Protein AF-A0A9W9W5H2-F1 (afdb_monomer_lite)

Secondary structure (DSSP, 8-state):
--PPPPPPPP---PPPPS--S-TTSTTTEES--SHHHHHHHHTT--SEEEEEEETTSSEEEEEETTEEEEEEEETTEEEEEEEEEHHHHHHHHHHHH-HHHHHHHHHHHGGG--

Structure (mmCIF, N/CA/C/O backbone):
data_AF-A0A9W9W5H2-F1
#
_entry.id   AF-A0A9W9W5H2-F1
#
loop_
_atom_site.group_PDB
_atom_site.id
_atom_site.type_symbol
_atom_site.label_atom_id
_atom_site.label_alt_id
_atom_site.label_comp_id
_atom_site.label_asym_id
_atom_site.label_entity_id
_atom_site.label_seq_id
_atom_site.pdbx_PDB_ins_code
_atom_site.Cartn_x
_atom_site.Cartn_y
_atom_site.Cartn_z
_atom_site.occupancy
_atom_site.B_iso_or_equiv
_atom_site.auth_seq_id
_atom_site.auth_comp_id
_atom_site.auth_asym_id
_atom_site.auth_atom_id
_atom_site.pdbx_PDB_model_num
ATOM 1 N N . MET A 1 1 ? 60.058 18.722 10.077 1.00 42.25 1 MET A N 1
ATOM 2 C CA . MET A 1 1 ? 58.844 18.073 10.612 1.00 42.25 1 MET A CA 1
ATOM 3 C C . MET A 1 1 ? 58.082 19.141 11.374 1.00 42.25 1 MET A C 1
ATOM 5 O O . MET A 1 1 ? 58.564 19.572 12.410 1.00 42.25 1 MET A O 1
ATOM 9 N N . SER A 1 2 ? 57.012 19.674 10.782 1.00 39.25 2 SER A N 1
ATOM 10 C CA . SER A 1 2 ? 56.217 20.772 11.345 1.00 39.25 2 SER A CA 1
ATOM 11 C C . SER A 1 2 ? 54.842 20.220 11.707 1.00 39.25 2 SER A C 1
ATOM 13 O O . SER A 1 2 ? 54.154 19.689 10.836 1.00 39.25 2 SER A O 1
ATOM 15 N N . SER A 1 3 ? 54.490 20.272 12.988 1.00 42.94 3 SER A N 1
ATOM 16 C CA . SER A 1 3 ? 53.238 19.747 13.536 1.00 42.94 3 SER A CA 1
ATOM 17 C C . SER A 1 3 ? 52.167 20.836 13.480 1.00 42.94 3 SER A C 1
ATOM 19 O O . SER A 1 3 ? 52.337 21.887 14.093 1.00 42.94 3 SER A O 1
ATOM 21 N N . SER A 1 4 ? 51.076 20.599 12.749 1.00 48.75 4 SER A N 1
ATOM 22 C CA . SER A 1 4 ? 49.892 21.473 12.775 1.00 48.75 4 SER A CA 1
ATOM 23 C C . SER A 1 4 ? 48.994 21.118 13.970 1.00 48.75 4 SER A C 1
ATOM 25 O O . SER A 1 4 ? 48.874 19.931 14.284 1.00 48.75 4 SER A O 1
ATOM 27 N N . PRO A 1 5 ? 48.368 22.096 14.649 1.00 41.78 5 PRO A N 1
ATOM 28 C CA . PRO A 1 5 ? 47.460 21.831 15.757 1.00 41.78 5 PRO A CA 1
ATOM 29 C C . PRO A 1 5 ? 46.070 21.432 15.242 1.00 41.78 5 PRO A C 1
ATOM 31 O O . PRO A 1 5 ? 45.560 22.012 14.288 1.00 41.78 5 PRO A O 1
ATOM 34 N N . ALA A 1 6 ? 45.471 20.430 15.886 1.00 42.16 6 ALA A N 1
ATOM 35 C CA . ALA A 1 6 ? 44.125 19.949 15.598 1.00 42.16 6 ALA A CA 1
ATOM 36 C C . ALA A 1 6 ? 43.069 21.003 15.979 1.00 42.16 6 ALA A C 1
ATOM 38 O O . ALA A 1 6 ? 42.976 21.405 17.141 1.00 42.16 6 ALA A O 1
ATOM 39 N N . GLU A 1 7 ? 42.261 21.431 15.007 1.00 39.25 7 GLU A N 1
ATOM 40 C CA . GLU A 1 7 ? 41.04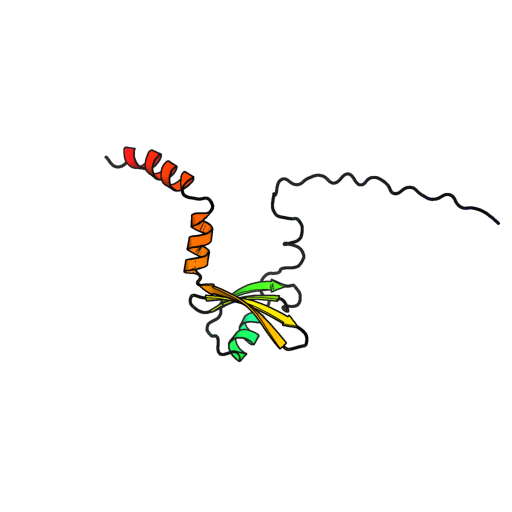7 22.210 15.248 1.00 39.25 7 GLU A CA 1
ATOM 41 C C . GLU A 1 7 ? 40.011 21.356 15.990 1.00 39.25 7 GLU A C 1
ATOM 43 O O . GLU A 1 7 ? 39.703 20.225 15.614 1.00 39.25 7 GLU A O 1
ATOM 48 N N . SER A 1 8 ? 39.475 21.912 17.076 1.00 38.12 8 SER A N 1
ATOM 49 C CA . SER A 1 8 ? 38.349 21.347 17.822 1.00 38.12 8 SER A CA 1
ATOM 50 C C . SER A 1 8 ? 37.043 21.574 17.051 1.00 38.12 8 SER A C 1
ATOM 52 O O . SER A 1 8 ? 36.823 22.698 16.598 1.00 38.12 8 SER A O 1
ATOM 54 N N . PRO A 1 9 ? 36.127 20.595 16.941 1.00 39.31 9 PRO A N 1
ATOM 55 C CA . PRO A 1 9 ? 34.839 20.851 16.317 1.00 39.31 9 PRO A CA 1
ATOM 56 C C . PRO A 1 9 ? 33.944 21.658 17.266 1.00 39.31 9 PRO A C 1
ATOM 58 O O . PRO A 1 9 ? 33.744 21.310 18.435 1.00 39.31 9 PRO A O 1
ATOM 61 N N . ALA A 1 10 ? 33.414 22.763 16.744 1.00 40.78 10 ALA A N 1
ATOM 62 C CA . ALA A 1 10 ? 32.464 23.631 17.420 1.00 40.78 10 ALA A CA 1
ATOM 63 C C . ALA A 1 10 ? 31.188 22.864 17.811 1.00 40.78 10 ALA A C 1
ATOM 65 O O . ALA A 1 10 ? 30.607 22.129 17.013 1.00 40.78 10 ALA A O 1
ATOM 66 N N . LYS A 1 11 ? 30.727 23.066 19.051 1.00 39.88 11 LYS A N 1
ATOM 67 C CA . LYS A 1 11 ? 29.437 22.564 19.539 1.00 39.88 11 LYS A CA 1
ATOM 68 C C . LYS A 1 11 ? 28.301 23.260 18.782 1.00 39.88 11 LYS A C 1
ATOM 70 O O . LYS A 1 11 ? 27.997 24.418 19.051 1.00 39.88 11 LYS A O 1
ATOM 75 N N . SER A 1 12 ? 27.671 22.542 17.858 1.00 42.69 12 SER A N 1
ATOM 76 C CA . SER A 1 12 ? 26.404 22.937 17.241 1.00 42.69 12 SER A CA 1
ATOM 77 C C . SER A 1 12 ? 25.269 22.738 18.251 1.00 42.69 12 SER A C 1
ATOM 79 O O . SER A 1 12 ? 24.883 21.611 18.562 1.00 42.69 12 SER A O 1
ATOM 81 N N . SER A 1 13 ? 24.756 23.842 18.791 1.00 40.94 13 SER A N 1
ATOM 82 C CA . SER A 1 13 ? 23.566 23.867 19.643 1.00 40.94 13 SER A CA 1
ATOM 83 C C . SER A 1 13 ? 22.317 23.590 18.804 1.00 40.94 13 SER A C 1
ATOM 85 O O . SER A 1 13 ? 21.783 24.489 18.156 1.00 40.94 13 SER A O 1
ATOM 87 N N . ILE A 1 14 ? 21.847 22.344 18.823 1.00 44.72 14 ILE A N 1
ATOM 88 C CA . ILE A 1 14 ? 20.582 21.942 18.200 1.00 44.72 14 ILE A CA 1
ATOM 89 C C . ILE A 1 14 ? 19.429 22.490 19.051 1.00 44.72 14 ILE A C 1
ATOM 91 O O . ILE A 1 14 ? 19.278 22.134 20.222 1.00 44.72 14 ILE A O 1
ATOM 95 N N . LYS A 1 15 ? 18.621 23.377 18.460 1.00 36.31 15 LYS A N 1
ATOM 96 C CA . LYS A 1 15 ? 17.321 23.780 19.007 1.00 36.31 15 LYS A CA 1
ATOM 97 C C . LYS A 1 15 ? 16.353 22.612 18.825 1.00 36.31 15 LYS A C 1
ATOM 99 O O . LYS A 1 15 ? 16.167 22.153 17.704 1.00 36.31 15 LYS A O 1
ATOM 104 N N . LYS A 1 16 ? 15.763 22.132 19.921 1.00 40.34 16 LYS A N 1
ATOM 105 C CA . LYS A 1 16 ? 14.695 21.127 19.891 1.00 40.34 16 LYS A CA 1
ATOM 106 C C . LYS A 1 16 ? 13.425 21.769 19.326 1.00 40.34 16 LYS A C 1
ATOM 108 O O . LYS A 1 16 ? 13.009 22.804 19.842 1.00 40.34 16 LYS A O 1
ATOM 113 N N . SER A 1 17 ? 12.861 21.192 18.269 1.00 45.81 17 SER A N 1
ATOM 114 C CA . SER A 1 17 ? 11.507 21.484 17.793 1.00 45.81 17 SER A CA 1
ATOM 115 C C . SER A 1 17 ? 10.518 20.555 18.498 1.00 45.81 17 SER A C 1
ATOM 117 O O . SER A 1 17 ? 10.768 19.357 18.602 1.00 45.81 17 SER A O 1
ATOM 119 N N . ASP A 1 18 ? 9.413 21.120 18.985 1.00 49.19 18 ASP A N 1
ATOM 120 C CA . ASP A 1 18 ? 8.361 20.464 19.783 1.00 49.19 18 ASP A CA 1
ATOM 121 C C . ASP A 1 18 ? 7.430 19.547 18.956 1.00 49.19 18 ASP A C 1
ATOM 123 O O . ASP A 1 18 ? 6.210 19.569 19.108 1.00 49.19 18 ASP A O 1
ATOM 127 N N . SER A 1 19 ? 7.982 18.733 18.058 1.00 48.16 19 SER A N 1
ATOM 128 C CA . SER A 1 19 ? 7.236 17.676 17.374 1.00 48.16 19 SER A CA 1
ATOM 129 C C . SER A 1 19 ? 7.872 16.340 17.722 1.00 48.16 19 SER A C 1
ATOM 131 O O . SER A 1 19 ? 8.923 15.997 17.184 1.00 48.16 19 SER A O 1
ATOM 133 N N . ASP A 1 20 ? 7.236 15.576 18.607 1.00 50.78 20 ASP A N 1
ATOM 134 C CA . ASP A 1 20 ? 7.626 14.202 18.952 1.00 50.78 20 ASP A CA 1
ATOM 135 C C . ASP A 1 20 ? 7.334 13.208 17.800 1.00 50.78 20 ASP A C 1
ATOM 137 O O . ASP A 1 20 ? 6.833 12.105 18.008 1.00 50.78 20 ASP A O 1
ATOM 141 N N . ILE A 1 21 ? 7.639 13.593 16.558 1.00 50.03 21 ILE A N 1
ATOM 142 C CA . ILE A 1 21 ? 7.751 12.685 15.417 1.00 50.03 21 ILE A CA 1
ATOM 143 C C . ILE A 1 21 ? 9.251 12.428 15.239 1.00 50.03 21 ILE A C 1
ATOM 145 O O . ILE A 1 21 ? 10.014 13.394 15.159 1.00 50.03 21 ILE A O 1
ATOM 149 N N . PRO A 1 22 ? 9.718 11.166 15.209 1.00 42.75 22 PRO A N 1
ATOM 150 C CA . PRO A 1 22 ? 11.128 10.869 14.997 1.00 42.75 22 PRO A CA 1
ATOM 151 C C . PRO A 1 22 ? 11.641 11.568 13.733 1.00 42.75 22 PRO A C 1
ATOM 153 O O . PRO A 1 22 ? 11.150 11.328 12.630 1.00 42.75 22 PRO A O 1
ATOM 156 N N . ILE A 1 23 ? 12.623 12.448 13.925 1.00 45.88 23 ILE A N 1
ATOM 157 C CA . ILE A 1 23 ? 13.330 13.183 12.876 1.00 45.88 23 ILE A CA 1
ATOM 158 C C . ILE A 1 23 ? 14.010 12.138 11.980 1.00 45.88 23 ILE A C 1
ATOM 160 O O . ILE A 1 23 ? 14.975 11.501 12.401 1.00 45.88 23 ILE A O 1
ATOM 164 N N . GLY A 1 24 ? 13.444 11.909 10.793 1.00 43.41 24 GLY A N 1
ATOM 165 C CA . GLY A 1 24 ? 13.894 10.898 9.828 1.00 43.41 24 GLY A CA 1
ATOM 166 C C . GLY A 1 24 ? 12.811 10.370 8.877 1.00 43.41 24 GLY A C 1
ATOM 167 O O . GLY A 1 24 ? 13.151 9.709 7.909 1.00 43.41 24 GLY A O 1
ATOM 168 N N . ILE A 1 25 ? 11.522 10.647 9.121 1.00 48.69 25 ILE A N 1
ATOM 169 C CA . ILE A 1 25 ? 10.429 10.187 8.237 1.00 48.69 25 ILE A CA 1
ATOM 170 C C . ILE A 1 25 ? 10.142 11.179 7.091 1.00 48.69 25 ILE A C 1
ATOM 172 O O . ILE A 1 25 ? 9.745 10.755 6.014 1.00 48.69 25 ILE A O 1
ATOM 176 N N . GLU A 1 26 ? 10.362 12.484 7.280 1.00 51.25 26 GLU A N 1
ATOM 177 C CA . GLU A 1 26 ? 9.999 13.499 6.270 1.00 51.25 26 GLU A CA 1
ATOM 178 C C . GLU A 1 26 ? 11.000 13.648 5.114 1.00 51.25 26 GLU A C 1
ATOM 180 O O . GLU A 1 26 ? 10.610 14.125 4.054 1.00 51.25 26 GLU A O 1
ATOM 185 N N . ASP A 1 27 ? 12.265 13.245 5.277 1.00 56.34 27 ASP A N 1
ATOM 186 C CA . ASP A 1 27 ? 13.276 13.480 4.234 1.00 56.34 27 ASP A CA 1
ATOM 187 C C . ASP A 1 27 ? 13.291 12.409 3.134 1.00 56.34 27 ASP A C 1
ATOM 189 O O . ASP A 1 27 ? 13.794 12.700 2.054 1.00 56.34 27 ASP A O 1
ATOM 193 N N . ASP A 1 28 ? 12.745 11.210 3.348 1.00 61.75 28 ASP A N 1
ATOM 194 C CA . ASP A 1 28 ? 12.876 10.092 2.391 1.00 61.75 28 ASP A CA 1
ATOM 195 C C . ASP A 1 28 ? 11.555 9.663 1.736 1.00 61.75 28 ASP A C 1
ATOM 197 O O . ASP A 1 28 ? 11.573 8.939 0.740 1.00 61.75 28 ASP A O 1
ATOM 201 N N . TRP A 1 29 ? 10.422 10.142 2.252 1.00 74.06 29 TRP A N 1
ATOM 202 C CA . TRP A 1 29 ? 9.087 9.797 1.773 1.00 74.06 29 TRP A CA 1
ATOM 203 C C . TRP A 1 29 ? 8.415 10.993 1.110 1.00 74.06 29 TRP A C 1
ATOM 205 O O . TRP A 1 29 ? 8.325 12.073 1.693 1.00 74.06 29 TRP A O 1
ATOM 215 N N . GLU A 1 30 ? 7.901 10.794 -0.098 1.00 70.88 30 GLU A N 1
ATOM 216 C CA . GLU A 1 30 ? 7.258 11.838 -0.885 1.00 70.88 30 GLU A CA 1
ATOM 217 C C . GLU A 1 30 ? 5.794 11.493 -1.187 1.00 70.88 30 GLU A C 1
ATOM 219 O O . GLU A 1 30 ? 5.301 10.383 -0.954 1.00 70.88 30 GLU A O 1
ATOM 224 N N . SER A 1 31 ? 5.065 12.496 -1.686 1.00 70.31 31 SER A N 1
ATOM 225 C CA . SER A 1 31 ? 3.765 12.227 -2.301 1.00 70.31 31 SER A CA 1
ATOM 226 C C . SER A 1 31 ? 3.961 11.252 -3.467 1.00 70.31 31 SER A C 1
ATOM 228 O O . SER A 1 31 ? 4.974 11.360 -4.157 1.00 70.31 31 SER A O 1
ATOM 230 N N . PRO A 1 32 ? 3.024 10.321 -3.705 1.00 72.38 32 PRO A N 1
ATOM 231 C CA . PRO A 1 32 ? 3.232 9.281 -4.702 1.00 72.38 32 PRO A CA 1
ATOM 232 C C . PRO A 1 32 ? 3.500 9.837 -6.101 1.00 72.38 32 PRO A C 1
ATOM 234 O O . PRO A 1 32 ? 2.811 10.759 -6.540 1.00 72.38 32 PRO A O 1
ATOM 237 N N . ASN A 1 33 ? 4.437 9.213 -6.812 1.00 72.44 33 ASN A N 1
ATOM 238 C CA . ASN A 1 33 ? 4.776 9.511 -8.204 1.00 72.44 33 ASN A CA 1
ATOM 239 C C . ASN A 1 33 ? 4.139 8.495 -9.177 1.00 72.44 33 ASN A C 1
ATOM 241 O O . ASN A 1 33 ? 4.610 8.322 -10.300 1.00 72.44 33 ASN A O 1
ATOM 245 N N . ASP A 1 34 ? 3.063 7.828 -8.744 1.00 75.00 34 ASP A N 1
ATOM 246 C CA . ASP A 1 34 ? 2.281 6.826 -9.483 1.00 75.00 34 ASP A CA 1
ATOM 247 C C . ASP A 1 34 ? 3.055 5.556 -9.908 1.00 75.00 34 ASP A C 1
ATOM 249 O O . ASP A 1 34 ? 2.537 4.750 -10.691 1.00 75.00 34 ASP A O 1
ATOM 253 N N . ILE A 1 35 ? 4.243 5.300 -9.347 1.00 83.19 35 ILE A N 1
ATOM 254 C CA . ILE A 1 35 ? 5.009 4.070 -9.618 1.00 83.19 35 ILE A CA 1
ATOM 255 C C . ILE A 1 35 ? 4.286 2.856 -9.026 1.00 83.19 35 ILE A C 1
ATOM 257 O O . ILE A 1 35 ? 4.087 1.849 -9.713 1.00 83.19 35 ILE A O 1
ATOM 261 N N . GLY A 1 36 ? 3.815 2.957 -7.783 1.00 83.56 36 GLY A N 1
ATOM 262 C CA . GLY A 1 36 ? 3.151 1.852 -7.105 1.00 83.56 36 GLY A CA 1
ATOM 263 C C . GLY A 1 36 ? 1.874 1.364 -7.784 1.00 83.56 36 GLY A C 1
ATOM 264 O O . GLY A 1 36 ? 1.708 0.155 -7.931 1.00 83.56 36 GLY A O 1
ATOM 265 N N . PRO A 1 37 ? 0.988 2.239 -8.291 1.00 88.44 37 PRO A N 1
ATOM 266 C CA . PRO A 1 37 ? -0.141 1.833 -9.122 1.00 88.44 37 PRO A CA 1
ATOM 267 C C . PRO A 1 37 ? 0.253 1.044 -10.380 1.00 88.44 37 PRO A C 1
ATOM 269 O O . PRO A 1 37 ? -0.431 0.074 -10.717 1.00 88.44 37 PRO A O 1
ATOM 272 N N . VAL A 1 38 ? 1.345 1.416 -11.064 1.00 89.12 38 VAL A N 1
ATOM 273 C CA . VAL A 1 38 ? 1.835 0.697 -12.257 1.00 89.12 38 VAL A CA 1
ATOM 274 C C . VAL A 1 38 ? 2.291 -0.711 -11.886 1.00 89.12 38 VAL A C 1
ATOM 276 O O . VAL A 1 38 ? 1.873 -1.681 -12.524 1.00 89.12 38 VAL A O 1
ATOM 279 N N . VAL A 1 39 ? 3.102 -0.828 -10.832 1.00 88.12 39 VAL A N 1
ATOM 280 C CA . VAL A 1 39 ? 3.568 -2.120 -10.317 1.00 88.12 39 VAL A CA 1
ATOM 281 C C . VAL A 1 39 ? 2.375 -2.965 -9.877 1.00 88.12 39 VAL A C 1
ATOM 283 O O . VAL A 1 39 ? 2.201 -4.084 -10.350 1.00 88.12 39 VAL A O 1
ATOM 286 N N . ALA A 1 40 ? 1.482 -2.419 -9.057 1.00 90.06 40 ALA A N 1
ATOM 287 C CA . ALA A 1 40 ? 0.333 -3.139 -8.522 1.00 90.06 40 ALA A CA 1
ATOM 288 C C . ALA A 1 40 ? -0.598 -3.682 -9.612 1.00 90.06 40 ALA A C 1
ATOM 290 O O . ALA A 1 40 ? -1.068 -4.819 -9.515 1.00 90.06 40 ALA A O 1
ATOM 291 N N . HIS A 1 41 ? -0.792 -2.923 -10.692 1.00 90.56 41 HIS A N 1
ATOM 292 C CA . HIS A 1 41 ? -1.543 -3.390 -11.851 1.00 90.56 41 HIS A CA 1
ATOM 293 C C . HIS A 1 41 ? -0.886 -4.605 -12.527 1.00 90.56 41 HIS A C 1
ATOM 295 O O . HIS A 1 41 ? -1.589 -5.528 -12.942 1.00 90.56 41 HIS A O 1
ATOM 301 N N . ALA A 1 42 ? 0.449 -4.662 -12.605 1.00 89.50 42 ALA A N 1
ATOM 302 C CA . ALA A 1 42 ? 1.164 -5.830 -13.129 1.00 89.50 42 ALA A CA 1
ATOM 303 C C . ALA A 1 42 ? 0.962 -7.090 -12.263 1.00 89.50 42 ALA A C 1
ATOM 305 O O . ALA A 1 42 ? 0.962 -8.201 -12.790 1.00 89.50 42 ALA A O 1
ATOM 306 N N . PHE A 1 43 ? 0.699 -6.917 -10.963 1.00 88.25 43 PHE A N 1
ATOM 307 C CA . PHE A 1 43 ? 0.312 -7.988 -10.035 1.00 88.25 43 PHE A CA 1
ATOM 308 C C . PHE A 1 43 ? -1.201 -8.279 -10.021 1.00 88.25 43 PHE A C 1
ATOM 310 O O . PHE A 1 43 ? -1.678 -9.069 -9.206 1.00 88.25 43 PHE A O 1
ATOM 317 N N . GLY A 1 44 ? -1.977 -7.672 -10.924 1.00 91.44 44 GLY A N 1
ATOM 318 C CA . GLY A 1 44 ? -3.424 -7.874 -11.018 1.00 91.44 44 GLY A CA 1
ATOM 319 C C . GLY A 1 44 ? -4.229 -7.160 -9.929 1.00 91.44 44 GLY A C 1
ATOM 320 O O . GLY A 1 44 ? -5.416 -7.447 -9.764 1.00 91.44 44 GLY A O 1
ATOM 321 N N . LEU A 1 45 ? -3.616 -6.231 -9.192 1.00 89.06 45 LEU A N 1
ATOM 322 C CA . LEU A 1 45 ? -4.319 -5.369 -8.250 1.00 89.06 45 LEU A CA 1
ATOM 323 C C . LEU A 1 45 ? -4.864 -4.144 -8.996 1.00 89.06 45 LEU A C 1
ATOM 325 O O . LEU A 1 45 ? -4.132 -3.428 -9.672 1.00 89.06 45 LEU A O 1
ATOM 329 N N . GLY A 1 46 ? -6.164 -3.885 -8.871 1.00 83.00 46 GLY A N 1
ATOM 330 C CA . GLY A 1 46 ? -6.799 -2.733 -9.506 1.00 83.00 46 GLY A CA 1
ATOM 331 C C . GLY A 1 46 ? -8.294 -2.652 -9.197 1.00 83.00 46 GLY A C 1
ATOM 332 O O . GLY A 1 46 ? -8.968 -3.682 -9.259 1.00 83.00 46 GLY A O 1
ATOM 333 N N . PRO A 1 47 ? -8.845 -1.459 -8.893 1.00 86.88 47 PRO A N 1
ATOM 334 C CA . PRO A 1 47 ? -8.187 -0.146 -8.814 1.00 86.88 47 PRO A CA 1
ATOM 335 C C . PRO A 1 47 ? -7.321 0.032 -7.552 1.00 86.88 47 PRO A C 1
ATOM 337 O O . PRO A 1 47 ? -7.663 -0.470 -6.483 1.00 86.88 47 PRO A O 1
ATOM 340 N N . VAL A 1 48 ? -6.225 0.786 -7.679 1.00 91.75 48 VAL A N 1
ATOM 341 C CA . VAL A 1 48 ? -5.250 1.032 -6.603 1.00 91.75 48 VAL A CA 1
ATOM 342 C C . VAL A 1 48 ? -5.175 2.522 -6.291 1.00 91.75 48 VAL A C 1
ATOM 344 O O . VAL A 1 48 ? -5.179 3.356 -7.195 1.00 91.75 48 VAL A O 1
ATOM 347 N N . ARG A 1 49 ? -5.101 2.853 -5.002 1.00 90.31 49 ARG A N 1
ATOM 348 C CA . ARG A 1 49 ? -4.825 4.197 -4.499 1.00 90.31 49 ARG A CA 1
ATOM 349 C C . ARG A 1 49 ? -3.414 4.217 -3.906 1.00 90.31 49 ARG A C 1
ATOM 351 O O . ARG A 1 49 ? -3.188 3.514 -2.919 1.00 90.31 49 ARG A O 1
ATOM 358 N N . PRO A 1 50 ? -2.487 5.021 -4.440 1.00 89.62 50 PRO A N 1
ATOM 359 C CA . PRO A 1 50 ? -1.198 5.193 -3.799 1.00 89.62 50 PRO A CA 1
ATOM 360 C C . PRO A 1 50 ? -1.334 6.075 -2.551 1.00 89.62 50 PRO A C 1
ATOM 362 O O . PRO A 1 50 ? -2.190 6.965 -2.495 1.00 89.62 50 PRO A O 1
ATOM 365 N N . ILE A 1 51 ? -0.523 5.803 -1.530 1.00 88.25 51 ILE A N 1
ATOM 366 C CA . ILE A 1 51 ? -0.557 6.531 -0.252 1.00 88.25 51 ILE A CA 1
ATOM 367 C C . ILE A 1 51 ? 0.766 7.233 -0.012 1.00 88.25 51 ILE A C 1
ATOM 369 O O . ILE A 1 51 ? 0.764 8.426 0.279 1.00 88.25 51 ILE A O 1
ATOM 373 N N . LEU A 1 52 ? 1.869 6.495 -0.129 1.00 88.62 52 LEU A N 1
ATOM 374 C CA . LEU A 1 52 ? 3.211 7.003 0.112 1.00 88.62 52 LEU A CA 1
ATOM 375 C C . LEU A 1 52 ? 4.213 6.210 -0.724 1.00 88.62 52 LEU A C 1
ATOM 377 O O . LEU A 1 52 ? 4.061 4.999 -0.876 1.00 88.62 52 LEU A O 1
ATOM 381 N N . GLU A 1 53 ? 5.231 6.883 -1.232 1.00 87.38 53 GLU A N 1
ATOM 382 C CA . GLU A 1 53 ? 6.351 6.262 -1.935 1.00 87.38 53 GLU A CA 1
ATOM 383 C C . GLU A 1 53 ? 7.636 6.920 -1.435 1.00 87.38 53 GLU A C 1
ATOM 385 O O . GLU A 1 53 ? 7.629 8.097 -1.060 1.00 87.38 53 GLU A O 1
ATOM 390 N N . ASP A 1 54 ? 8.731 6.167 -1.374 1.00 86.31 54 ASP A N 1
ATOM 391 C CA . ASP A 1 54 ? 10.030 6.802 -1.190 1.00 86.31 54 ASP A CA 1
ATOM 392 C C . ASP A 1 54 ? 10.415 7.608 -2.443 1.00 86.31 54 ASP A C 1
ATOM 394 O O . ASP A 1 54 ? 9.806 7.487 -3.510 1.00 86.31 54 ASP A O 1
ATOM 398 N N . LYS A 1 55 ? 11.451 8.440 -2.328 1.00 82.56 55 LYS A N 1
ATOM 399 C CA . LYS A 1 55 ? 11.943 9.292 -3.429 1.00 82.56 55 LYS A CA 1
ATOM 400 C C . LYS A 1 55 ? 12.245 8.559 -4.735 1.00 82.56 55 LYS A C 1
ATOM 402 O O . LYS A 1 55 ? 12.263 9.176 -5.799 1.00 82.56 55 LYS A O 1
ATOM 407 N N . LEU A 1 56 ? 12.569 7.273 -4.652 1.00 83.50 56 LEU A N 1
ATOM 408 C CA . LEU A 1 56 ? 12.943 6.445 -5.792 1.00 83.50 56 LEU A CA 1
ATOM 409 C C . LEU A 1 56 ? 11.784 5.554 -6.255 1.00 83.50 56 LEU A C 1
ATOM 411 O O . LEU A 1 56 ? 11.921 4.871 -7.267 1.00 83.50 56 LEU A O 1
ATOM 415 N N . GLY A 1 57 ? 10.655 5.574 -5.543 1.00 83.69 57 GLY A N 1
ATOM 416 C CA . GLY A 1 57 ? 9.536 4.667 -5.736 1.00 83.69 57 GLY A CA 1
ATOM 417 C C . GLY A 1 57 ? 9.878 3.207 -5.448 1.00 83.69 57 GLY A C 1
ATOM 418 O O . GLY A 1 57 ? 9.146 2.342 -5.915 1.00 83.69 57 GLY A O 1
ATOM 419 N N . MET A 1 58 ? 10.968 2.909 -4.730 1.00 88.06 58 MET A N 1
ATOM 420 C CA . MET A 1 58 ? 11.354 1.524 -4.428 1.00 88.06 58 MET A CA 1
ATOM 421 C C . MET A 1 58 ? 10.488 0.980 -3.299 1.00 88.06 58 MET A C 1
ATOM 423 O O . MET A 1 58 ? 9.838 -0.049 -3.461 1.00 88.06 58 MET A O 1
ATOM 427 N N . THR A 1 59 ? 10.379 1.732 -2.205 1.00 90.19 59 THR A N 1
ATOM 428 C CA . THR A 1 59 ? 9.456 1.427 -1.113 1.00 90.19 59 THR A CA 1
ATOM 429 C C . THR A 1 59 ? 8.123 2.127 -1.339 1.00 90.19 59 THR A C 1
ATOM 431 O O . THR A 1 59 ? 8.063 3.342 -1.539 1.00 90.19 59 THR A O 1
ATOM 434 N N . GLN A 1 60 ? 7.031 1.370 -1.288 1.00 90.88 60 GLN A N 1
ATOM 435 C CA . GLN A 1 60 ? 5.702 1.849 -1.654 1.00 90.88 60 GLN A CA 1
ATOM 436 C C . GLN A 1 60 ? 4.664 1.400 -0.629 1.00 90.88 60 GLN A C 1
ATOM 438 O O . GLN A 1 60 ? 4.647 0.249 -0.188 1.00 90.88 60 GLN A O 1
ATOM 443 N N . ILE A 1 61 ? 3.745 2.300 -0.296 1.00 90.94 61 ILE A N 1
ATOM 444 C CA . ILE A 1 61 ? 2.536 2.009 0.466 1.00 90.94 61 ILE A CA 1
ATOM 445 C C . ILE A 1 61 ? 1.340 2.317 -0.427 1.00 90.94 61 ILE A C 1
ATOM 447 O O . ILE A 1 61 ? 1.109 3.462 -0.830 1.00 90.94 61 ILE A O 1
ATOM 451 N N . ILE A 1 62 ? 0.552 1.288 -0.714 1.00 92.31 62 ILE A N 1
ATOM 452 C CA . ILE A 1 62 ? -0.609 1.369 -1.600 1.00 92.31 62 ILE A CA 1
ATOM 453 C C . ILE A 1 62 ? -1.833 0.724 -0.948 1.00 92.31 62 ILE A C 1
ATOM 455 O O . ILE A 1 62 ? -1.725 -0.154 -0.091 1.00 92.31 62 ILE A O 1
ATOM 459 N N . GLN A 1 63 ? -3.020 1.144 -1.37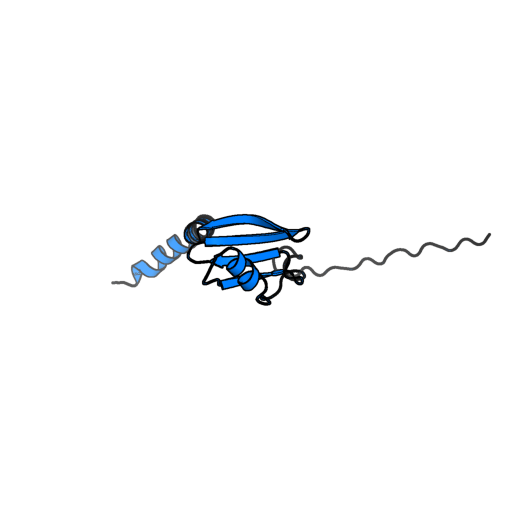1 1.00 92.38 63 GLN A N 1
ATOM 460 C CA . GLN A 1 63 ? -4.284 0.516 -1.008 1.00 92.38 63 GLN A CA 1
ATOM 461 C C . GLN A 1 63 ? -4.952 -0.057 -2.255 1.00 92.38 63 GLN A C 1
ATOM 463 O O . GLN A 1 63 ? -5.141 0.649 -3.245 1.00 92.38 63 GLN A O 1
ATOM 468 N N . SER A 1 64 ? -5.388 -1.311 -2.173 1.00 93.19 64 SER A N 1
ATOM 469 C CA . SER A 1 64 ? -6.258 -1.937 -3.168 1.00 93.19 64 SER A CA 1
ATOM 470 C C . SER A 1 64 ? -7.455 -2.544 -2.447 1.00 93.19 64 SER A C 1
ATOM 472 O O . SER A 1 64 ? -7.299 -3.406 -1.581 1.00 93.19 64 SER A O 1
ATOM 474 N N . GLY A 1 65 ? -8.655 -2.049 -2.757 1.00 92.38 65 GLY A N 1
ATOM 475 C CA . GLY A 1 65 ? -9.871 -2.423 -2.036 1.00 92.38 65 GLY A CA 1
ATOM 476 C C . GLY A 1 65 ? -9.788 -2.118 -0.534 1.00 92.38 65 GLY A C 1
ATOM 477 O O . GLY A 1 65 ? -9.565 -0.975 -0.124 1.00 92.38 65 GLY A O 1
ATOM 478 N N . ASP A 1 66 ? -9.990 -3.149 0.282 1.00 93.12 66 ASP A N 1
ATOM 479 C CA . ASP A 1 66 ? -9.961 -3.120 1.747 1.00 93.12 66 ASP A CA 1
ATOM 480 C C . ASP A 1 66 ? -8.589 -3.469 2.341 1.00 93.12 66 ASP A C 1
ATOM 482 O O . ASP A 1 66 ? -8.460 -3.572 3.559 1.00 93.12 66 ASP A O 1
ATOM 486 N N . LYS A 1 67 ? -7.550 -3.606 1.512 1.00 93.50 67 LYS A N 1
ATOM 487 C CA . LYS A 1 67 ? -6.202 -3.968 1.952 1.00 93.50 67 LYS A CA 1
ATOM 488 C C . LYS A 1 67 ? -5.198 -2.852 1.709 1.00 93.50 67 LYS A C 1
ATOM 490 O O . LYS A 1 67 ? -5.187 -2.219 0.652 1.00 93.50 67 LYS A O 1
ATOM 495 N N . PHE A 1 68 ? -4.318 -2.670 2.685 1.00 92.69 68 PHE A N 1
ATOM 496 C CA . PHE A 1 68 ? -3.058 -1.957 2.541 1.00 92.69 68 PHE A CA 1
ATOM 497 C C . PHE A 1 68 ? -1.938 -2.937 2.225 1.00 92.69 68 PHE A C 1
ATOM 499 O O . PHE A 1 68 ? -1.865 -4.015 2.818 1.00 92.69 68 PHE A O 1
ATOM 506 N N . PHE A 1 69 ? -1.046 -2.514 1.341 1.00 92.81 69 PHE A N 1
ATOM 507 C CA . PHE A 1 69 ? 0.172 -3.216 0.976 1.00 92.81 69 PHE A CA 1
ATOM 508 C C . PHE A 1 69 ? 1.360 -2.294 1.226 1.00 92.81 69 PHE A C 1
ATOM 510 O O . PHE A 1 69 ? 1.304 -1.107 0.898 1.00 92.81 69 PHE A O 1
ATOM 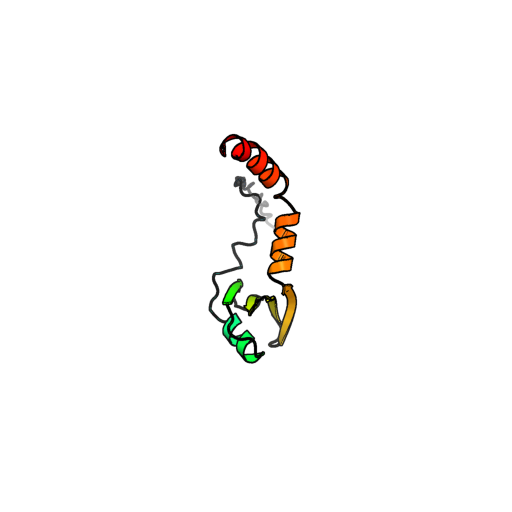517 N N . MET A 1 70 ? 2.418 -2.847 1.809 1.00 93.19 70 MET A N 1
ATOM 518 C CA . MET A 1 70 ? 3.725 -2.211 1.906 1.00 93.19 70 MET A CA 1
ATOM 519 C C . MET A 1 70 ? 4.730 -3.093 1.183 1.00 93.19 70 MET A C 1
ATOM 521 O O . MET A 1 70 ? 4.956 -4.242 1.581 1.00 93.19 70 MET A O 1
ATOM 525 N N . TRP A 1 71 ? 5.293 -2.547 0.118 1.00 93.88 71 TRP A N 1
ATOM 526 C CA . TRP A 1 71 ? 6.185 -3.235 -0.798 1.00 93.88 71 TRP A CA 1
ATOM 527 C C . TRP A 1 71 ? 7.530 -2.532 -0.870 1.00 93.88 71 TRP A C 1
ATOM 529 O O . TRP A 1 71 ? 7.627 -1.341 -0.575 1.00 93.88 71 TRP A O 1
ATOM 539 N N . ASP A 1 72 ? 8.538 -3.283 -1.282 1.00 92.12 72 ASP A N 1
ATOM 540 C CA . ASP A 1 72 ? 9.863 -2.769 -1.596 1.00 92.12 72 ASP A CA 1
ATOM 541 C C . ASP A 1 72 ? 10.420 -3.479 -2.819 1.00 92.12 72 ASP A C 1
ATOM 543 O O . ASP A 1 72 ? 10.304 -4.701 -2.963 1.00 92.12 72 ASP A O 1
ATOM 547 N N . GLU A 1 73 ? 10.983 -2.693 -3.720 1.00 88.81 73 GLU A N 1
ATOM 548 C CA . GLU A 1 73 ? 11.658 -3.177 -4.905 1.00 88.81 73 GLU A CA 1
ATOM 549 C C . GLU A 1 73 ? 13.141 -3.380 -4.598 1.00 88.81 73 GLU A C 1
ATOM 551 O O . GLU A 1 73 ? 13.910 -2.433 -4.437 1.00 88.81 73 GLU A O 1
ATOM 556 N N . MET A 1 74 ? 13.572 -4.640 -4.578 1.00 87.62 74 MET A N 1
ATOM 557 C CA . MET A 1 74 ? 14.972 -4.993 -4.380 1.00 87.62 74 MET A CA 1
ATOM 558 C C . MET A 1 74 ? 15.438 -5.900 -5.515 1.00 87.62 74 MET A C 1
ATOM 560 O O . MET A 1 74 ? 14.850 -6.941 -5.779 1.00 87.62 74 MET A O 1
ATOM 564 N N . ASN A 1 75 ? 16.537 -5.535 -6.179 1.00 87.19 75 ASN A N 1
ATOM 565 C CA . ASN A 1 75 ? 17.114 -6.317 -7.283 1.00 87.19 75 ASN A CA 1
ATOM 566 C C . ASN A 1 75 ? 16.123 -6.625 -8.430 1.00 87.19 75 ASN A C 1
ATOM 568 O O . ASN A 1 75 ? 16.213 -7.691 -9.036 1.00 87.19 75 ASN A O 1
ATOM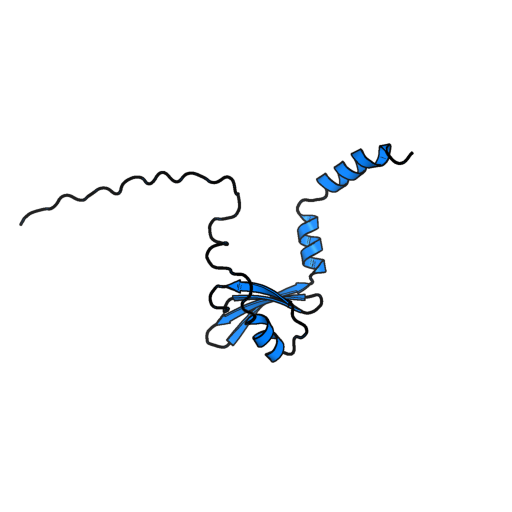 572 N N . ASN A 1 76 ? 15.226 -5.686 -8.750 1.00 84.12 76 ASN A N 1
ATOM 573 C CA . ASN A 1 76 ? 14.150 -5.813 -9.747 1.00 84.12 76 ASN A CA 1
ATOM 574 C C . ASN A 1 76 ? 13.025 -6.799 -9.373 1.00 84.12 76 ASN A C 1
ATOM 576 O O . ASN A 1 76 ? 12.206 -7.131 -10.231 1.00 84.12 76 ASN A O 1
ATOM 580 N N . ASP A 1 77 ? 12.980 -7.264 -8.125 1.00 88.12 77 ASP A N 1
ATOM 581 C CA . ASP A 1 77 ? 11.885 -8.065 -7.588 1.00 88.12 77 ASP A CA 1
ATOM 582 C C . ASP A 1 77 ? 11.09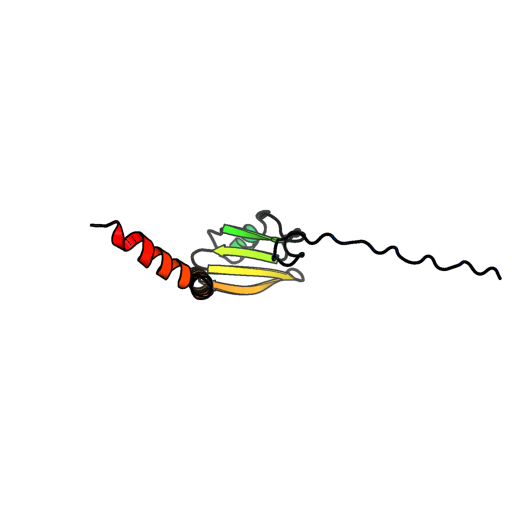1 -7.247 -6.563 1.00 88.12 77 ASP A C 1
ATOM 584 O O . ASP A 1 77 ? 11.654 -6.451 -5.808 1.00 88.12 77 ASP A O 1
ATOM 588 N N . ILE A 1 78 ? 9.775 -7.468 -6.519 1.00 90.81 78 ILE A N 1
ATOM 589 C CA . ILE A 1 78 ? 8.886 -6.846 -5.533 1.00 90.81 78 ILE A CA 1
ATOM 590 C C . ILE A 1 78 ? 8.744 -7.768 -4.330 1.00 90.81 78 ILE A C 1
ATOM 592 O O . ILE A 1 78 ? 8.283 -8.908 -4.447 1.00 90.81 78 ILE A O 1
ATOM 596 N N . TYR A 1 79 ? 9.096 -7.247 -3.161 1.00 90.94 79 TYR A N 1
ATOM 597 C CA . TYR A 1 79 ? 8.953 -7.925 -1.885 1.00 90.94 79 TYR A CA 1
ATOM 598 C C . TYR A 1 79 ? 7.800 -7.320 -1.097 1.00 90.94 79 TYR A C 1
ATOM 600 O O . TYR A 1 79 ? 7.781 -6.128 -0.801 1.00 90.94 79 TYR A O 1
ATOM 608 N N . GLU A 1 80 ? 6.840 -8.161 -0.716 1.00 91.81 80 GLU A N 1
ATOM 609 C CA . GLU A 1 80 ? 5.774 -7.754 0.191 1.00 91.81 80 GLU A CA 1
ATOM 610 C C . GLU A 1 80 ? 6.235 -7.867 1.643 1.00 91.81 80 GLU A C 1
ATOM 612 O O . GLU A 1 80 ? 6.466 -8.962 2.158 1.00 91.81 80 GLU A O 1
ATOM 617 N N . PHE A 1 81 ? 6.333 -6.724 2.318 1.00 86.69 81 PHE A N 1
ATOM 618 C CA . PHE A 1 81 ? 6.645 -6.672 3.743 1.00 86.69 81 PHE A CA 1
ATOM 619 C C . PHE A 1 81 ? 5.402 -6.753 4.618 1.00 86.69 81 PHE A C 1
ATOM 621 O O . PHE A 1 81 ? 5.452 -7.306 5.718 1.00 86.69 81 PHE A O 1
ATOM 628 N N . ALA A 1 82 ? 4.289 -6.186 4.153 1.00 87.62 82 ALA A N 1
ATOM 629 C CA . ALA A 1 82 ? 3.028 -6.241 4.870 1.00 87.62 82 ALA A CA 1
ATOM 630 C C . ALA A 1 82 ? 1.831 -6.201 3.918 1.00 87.62 82 ALA A C 1
ATOM 632 O O . ALA A 1 82 ? 1.777 -5.375 3.010 1.00 87.62 82 ALA A O 1
ATOM 633 N N . CYS A 1 83 ? 0.832 -7.029 4.215 1.00 92.75 83 CYS A N 1
ATOM 634 C CA . CYS A 1 83 ? -0.525 -6.923 3.694 1.00 92.75 83 CYS A CA 1
ATOM 635 C C . CYS A 1 83 ? -1.488 -6.947 4.881 1.00 92.75 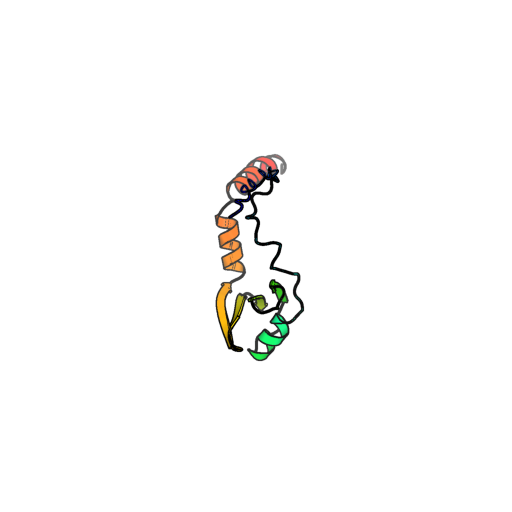83 CYS A C 1
ATOM 637 O O . CYS A 1 83 ? -1.471 -7.899 5.664 1.00 92.75 83 CYS A O 1
ATOM 639 N N . GLN A 1 84 ? -2.293 -5.900 5.049 1.00 93.19 84 GLN A N 1
ATOM 640 C CA . GLN A 1 84 ? -3.198 -5.769 6.195 1.00 93.19 84 GLN A CA 1
ATOM 641 C C . GLN A 1 84 ? -4.550 -5.193 5.795 1.00 93.19 84 GLN A C 1
ATOM 643 O O . GLN A 1 84 ? -4.646 -4.373 4.885 1.00 93.19 84 GLN A O 1
ATOM 648 N N . ASP A 1 85 ? -5.599 -5.613 6.497 1.00 92.94 85 ASP A N 1
ATOM 649 C CA . ASP A 1 85 ? -6.945 -5.077 6.314 1.00 92.94 85 ASP A CA 1
ATOM 650 C C . ASP A 1 85 ? -7.050 -3.646 6.874 1.00 92.94 85 ASP A C 1
ATOM 652 O O . ASP A 1 85 ? -6.598 -3.344 7.983 1.00 92.94 85 ASP A O 1
ATOM 656 N N . VAL A 1 86 ? -7.665 -2.746 6.106 1.00 87.31 86 VAL A N 1
ATOM 657 C CA . VAL A 1 86 ? -7.864 -1.332 6.462 1.00 87.31 86 VAL A CA 1
ATOM 658 C C . VAL A 1 86 ? -8.659 -1.204 7.763 1.00 87.31 86 VAL A C 1
ATOM 660 O O . VAL A 1 86 ? -8.356 -0.355 8.604 1.00 87.31 86 VAL A O 1
ATOM 663 N N . GLY A 1 87 ? -9.674 -2.047 7.947 1.00 86.88 87 GLY A N 1
ATOM 664 C CA . GLY A 1 87 ? -10.496 -2.095 9.148 1.00 86.88 87 GLY A CA 1
ATOM 665 C C . GLY A 1 87 ? -9.723 -2.594 10.365 1.00 86.88 87 GLY A C 1
ATOM 666 O O . GLY A 1 87 ? -9.924 -2.071 11.463 1.00 86.88 87 GLY A O 1
ATOM 667 N N . GLU A 1 88 ? -8.816 -3.555 10.199 1.00 87.25 88 GLU A N 1
ATOM 668 C CA . GLU A 1 88 ? -7.920 -4.006 11.270 1.00 87.25 88 GLU A CA 1
ATOM 669 C C . GLU A 1 88 ? -6.928 -2.919 11.684 1.00 87.25 88 GLU A C 1
ATOM 671 O O . GLU A 1 88 ? -6.786 -2.658 12.883 1.00 87.25 88 GLU A O 1
ATOM 676 N N . ILE A 1 89 ? -6.323 -2.215 10.722 1.00 84.00 89 ILE A N 1
ATOM 677 C CA . ILE A 1 89 ? -5.467 -1.056 11.010 1.00 84.00 89 ILE A CA 1
ATOM 678 C C . ILE A 1 89 ? -6.270 0.017 11.747 1.00 84.00 89 ILE A C 1
ATOM 680 O O . ILE A 1 89 ? -5.837 0.506 12.791 1.00 84.00 89 ILE A O 1
ATOM 684 N N . TYR A 1 90 ? -7.473 0.343 11.266 1.00 82.44 90 TYR A N 1
ATOM 685 C CA . TYR A 1 90 ? -8.350 1.308 11.922 1.00 82.44 90 TYR A CA 1
ATOM 686 C C . TYR A 1 90 ? -8.656 0.890 13.364 1.00 82.44 90 TYR A C 1
ATOM 688 O O . TYR A 1 90 ? -8.472 1.685 14.285 1.00 82.44 90 TYR A O 1
ATOM 696 N N . ARG A 1 91 ? -9.050 -0.367 13.597 1.00 83.81 91 ARG A N 1
ATOM 697 C CA . ARG A 1 91 ? -9.295 -0.894 14.948 1.00 83.81 91 ARG A CA 1
ATOM 698 C C . ARG A 1 91 ? -8.052 -0.807 15.824 1.00 83.81 91 ARG A C 1
ATOM 700 O O . ARG A 1 91 ? -8.173 -0.397 16.973 1.00 83.81 91 ARG A O 1
ATOM 707 N N . ALA A 1 92 ? -6.875 -1.149 15.304 1.00 80.56 92 ALA A N 1
ATOM 708 C CA . ALA A 1 92 ? -5.621 -1.080 16.047 1.00 80.56 92 ALA A CA 1
ATOM 709 C C . ALA A 1 92 ? -5.264 0.361 16.450 1.00 80.56 92 ALA A C 1
ATOM 711 O O . ALA A 1 92 ? -4.899 0.599 17.605 1.00 80.56 92 ALA A O 1
ATOM 712 N N . LEU A 1 93 ? -5.443 1.325 15.540 1.00 72.88 93 LEU A N 1
ATOM 713 C CA . LEU A 1 93 ? -5.261 2.754 15.814 1.00 72.88 93 LEU A CA 1
ATOM 714 C C . LEU A 1 93 ? -6.253 3.252 16.877 1.00 72.88 93 LEU A C 1
ATOM 716 O O . LEU A 1 93 ? -5.866 3.942 17.819 1.00 72.88 93 LEU A O 1
ATOM 720 N N . HIS A 1 94 ? -7.517 2.837 16.789 1.00 70.31 94 HIS A N 1
ATOM 721 C CA . HIS A 1 94 ? -8.560 3.236 17.741 1.00 70.31 94 HIS A CA 1
ATOM 722 C C . HIS A 1 94 ? -8.408 2.558 19.107 1.00 70.31 94 HIS A C 1
ATOM 724 O O . HIS A 1 94 ? -8.802 3.121 20.131 1.00 70.31 94 HIS A O 1
ATOM 730 N N . HIS A 1 95 ? -7.802 1.370 19.150 1.00 68.50 95 HIS A N 1
ATOM 731 C CA . HIS A 1 95 ? -7.571 0.640 20.388 1.00 68.50 95 HIS A CA 1
ATOM 732 C C . HIS A 1 95 ? -6.457 1.274 21.234 1.00 68.50 95 HIS A C 1
ATOM 734 O O . HIS A 1 95 ? -6.470 1.110 22.458 1.00 68.50 95 HIS A O 1
ATOM 740 N N . ARG A 1 96 ? -5.498 2.001 20.637 1.00 57.56 96 ARG A N 1
ATOM 741 C CA . ARG A 1 96 ? -4.360 2.509 21.412 1.00 57.56 96 ARG A CA 1
ATOM 742 C C . ARG A 1 96 ? -4.618 3.805 22.182 1.00 57.56 96 ARG A C 1
ATOM 744 O O . ARG A 1 96 ? -4.125 3.853 23.300 1.00 57.56 96 ARG A O 1
ATOM 751 N N . GLU A 1 97 ? -5.427 4.781 21.743 1.00 55.84 97 GLU A N 1
ATOM 752 C CA . GLU A 1 97 ? -5.523 6.065 22.493 1.00 55.84 97 GLU A CA 1
ATOM 753 C C . GLU A 1 97 ? -6.870 6.838 22.474 1.00 55.84 97 GLU A C 1
ATOM 755 O O . GLU A 1 97 ? -6.889 8.008 22.843 1.00 55.84 97 GLU A O 1
ATOM 760 N N . LEU A 1 98 ? -8.034 6.240 22.158 1.00 54.31 98 LEU A N 1
ATOM 761 C CA . LEU A 1 98 ? -9.304 7.012 22.080 1.00 54.31 98 LEU A CA 1
ATOM 762 C C . LEU A 1 98 ? -10.431 6.645 23.061 1.00 54.31 98 LEU A C 1
ATOM 764 O O . LEU A 1 98 ? -11.428 7.359 23.124 1.00 54.31 98 LEU A O 1
ATOM 768 N N . GLN A 1 99 ? -10.276 5.647 23.936 1.00 55.41 99 GLN A N 1
ATOM 769 C CA . GLN A 1 99 ? -11.326 5.344 24.931 1.00 55.41 99 GLN A CA 1
ATOM 770 C C . GLN A 1 99 ? -11.527 6.449 25.987 1.00 55.41 99 GLN A C 1
ATOM 772 O O . GLN A 1 99 ? -12.598 6.549 26.588 1.00 55.41 99 GLN A O 1
ATOM 777 N N . LYS A 1 100 ? -10.510 7.282 26.251 1.00 56.72 100 LYS A N 1
ATOM 778 C CA . LYS A 1 100 ? -10.641 8.421 27.178 1.00 56.72 100 LYS A CA 1
ATOM 779 C C . LYS A 1 100 ? -11.385 9.596 26.542 1.00 56.72 100 LYS A C 1
ATOM 781 O O . LYS A 1 100 ? -12.167 10.236 27.240 1.00 56.72 100 LYS A O 1
ATOM 786 N N . LEU A 1 101 ? -11.178 9.842 25.245 1.00 55.78 101 LEU A N 1
ATOM 787 C CA . LEU A 1 101 ? -11.900 10.877 24.504 1.00 55.78 101 LEU A CA 1
ATOM 788 C C . LEU A 1 101 ? -13.370 10.486 24.317 1.00 55.78 101 LEU A C 1
ATOM 790 O O . LEU A 1 101 ? -14.245 11.314 24.536 1.00 55.78 101 LEU A O 1
ATOM 794 N N . ASP A 1 102 ? -13.638 9.210 24.037 1.00 58.62 102 ASP A N 1
ATOM 795 C CA . ASP A 1 102 ? -14.994 8.673 23.881 1.00 58.62 102 ASP A CA 1
ATOM 796 C C . ASP A 1 102 ? -15.794 8.738 25.200 1.00 58.62 102 ASP A C 1
ATOM 798 O O . ASP A 1 102 ? -16.931 9.207 25.244 1.00 58.62 102 ASP A O 1
ATOM 802 N N . LYS A 1 103 ? -15.156 8.408 26.336 1.00 60.81 103 LYS A N 1
ATOM 803 C CA . LYS A 1 103 ? -15.753 8.598 27.674 1.00 60.81 103 LYS A CA 1
ATOM 804 C C . LYS A 1 103 ? -15.973 10.067 28.044 1.00 60.81 103 LYS A C 1
ATOM 806 O O . LYS A 1 103 ? -16.932 10.363 28.753 1.00 60.81 103 LYS A O 1
ATOM 811 N N . TRP A 1 104 ? -15.092 10.976 27.620 1.00 63.75 104 TRP A N 1
ATOM 812 C CA . TRP A 1 104 ? -15.249 12.410 27.879 1.00 63.75 104 TRP A CA 1
ATOM 813 C C . TRP A 1 104 ? -16.372 13.016 27.024 1.00 63.75 104 TRP A C 1
ATOM 815 O O . TRP A 1 104 ? -17.240 13.693 27.568 1.00 63.75 104 TRP A O 1
ATOM 825 N N . LEU A 1 105 ? -16.435 12.680 25.731 1.00 59.16 105 LEU A N 1
ATOM 826 C CA . LEU A 1 105 ? -17.511 13.086 24.818 1.00 59.16 105 LEU A CA 1
ATOM 827 C C . LEU A 1 105 ? -18.882 12.590 25.292 1.00 59.16 105 LEU A C 1
ATOM 829 O O . LEU A 1 105 ? -19.830 13.370 25.339 1.00 59.16 105 LEU A O 1
ATOM 833 N N . LEU A 1 106 ? -18.984 11.331 25.730 1.00 64.31 106 LEU A N 1
ATOM 834 C CA . LEU A 1 106 ? -20.220 10.801 26.315 1.00 64.31 106 LEU A CA 1
ATOM 835 C C . LEU A 1 106 ? -20.608 11.519 27.616 1.00 64.31 106 LEU A C 1
ATOM 837 O O . LEU A 1 106 ? -21.793 11.703 27.880 1.00 64.31 106 LEU A O 1
ATOM 841 N N . LYS A 1 107 ? -19.647 11.961 28.432 1.00 64.00 107 LYS A N 1
ATOM 842 C CA . LYS A 1 107 ? -19.941 12.697 29.671 1.00 64.00 107 LYS A CA 1
ATOM 843 C C . LYS A 1 107 ? -20.415 14.133 29.409 1.00 64.00 107 LYS A C 1
ATOM 845 O O . LYS A 1 107 ? -21.311 14.590 30.112 1.00 64.00 107 LYS A O 1
ATOM 850 N N . GLU A 1 108 ? -19.837 14.821 28.427 1.00 60.97 108 GLU A N 1
ATOM 851 C CA . GLU A 1 108 ? -20.135 16.234 28.139 1.00 60.97 108 GLU A CA 1
ATOM 852 C C . GLU A 1 108 ? -21.342 16.439 27.208 1.00 60.97 108 GLU A C 1
ATOM 854 O O . GLU A 1 108 ? -22.027 17.452 27.313 1.00 60.97 108 GLU A O 1
ATOM 859 N N . ILE A 1 109 ? -21.654 15.486 26.320 1.00 55.38 109 ILE A N 1
ATOM 860 C CA . ILE A 1 109 ? -22.760 15.631 25.353 1.00 55.38 109 ILE A CA 1
ATOM 861 C C . ILE A 1 109 ? -24.099 15.126 25.919 1.00 55.38 109 ILE A C 1
ATOM 863 O O . ILE A 1 109 ? -25.148 15.690 25.613 1.00 55.38 109 ILE A O 1
ATOM 867 N N . THR A 1 110 ? -24.094 14.106 26.783 1.00 51.97 110 THR A N 1
ATOM 868 C CA . THR A 1 110 ? -25.334 13.502 27.320 1.00 51.97 110 THR A CA 1
ATOM 869 C C . THR A 1 110 ? -26.250 14.476 28.091 1.00 51.97 110 THR A C 1
ATOM 871 O O . THR A 1 110 ? -27.465 14.344 27.965 1.00 51.97 110 THR A O 1
ATOM 874 N N . PRO A 1 111 ? -25.757 15.492 28.832 1.00 54.53 111 PRO A N 1
ATOM 875 C CA . PRO A 1 111 ? -26.629 16.472 29.491 1.00 54.53 111 PRO A CA 1
ATOM 876 C C . PRO A 1 111 ? -27.339 17.458 28.547 1.00 54.53 111 PRO A C 1
ATOM 878 O O . PRO A 1 111 ? -28.209 18.192 29.004 1.00 54.53 111 PRO A O 1
ATOM 881 N N . LEU A 1 112 ? -26.965 17.516 27.263 1.00 50.91 112 LEU A N 1
ATOM 882 C CA . LEU A 1 112 ? -27.477 18.498 26.295 1.00 50.91 112 LEU A CA 1
ATOM 883 C C . LEU A 1 112 ? -28.590 17.943 25.385 1.00 50.91 112 LEU A C 1
ATOM 885 O O . LEU A 1 112 ? -29.050 18.650 24.493 1.00 50.91 112 LEU A O 1
ATOM 889 N N . ILE A 1 113 ? -29.021 16.692 25.598 1.00 50.88 113 ILE A N 1
ATOM 890 C CA . ILE A 1 113 ? -30.074 16.015 24.813 1.00 50.88 113 ILE A CA 1
ATOM 891 C C . ILE A 1 113 ? -31.329 15.762 25.679 1.00 50.88 113 ILE A C 1
ATOM 893 O O . ILE A 1 113 ? -31.935 14.692 25.637 1.00 50.88 113 ILE A O 1
ATOM 897 N N . HIS A 1 114 ? -31.730 16.758 26.473 1.00 47.66 114 HIS A N 1
ATOM 898 C CA . HIS A 1 114 ? -33.054 16.826 27.101 1.00 47.66 114 HIS A CA 1
ATOM 899 C C . HIS A 1 114 ? -33.762 18.124 26.728 1.00 47.66 114 HIS A C 1
ATOM 901 O O . HIS A 1 114 ? -33.121 19.193 26.835 1.00 47.66 114 HIS A O 1
#

Foldseek 3Di:
DDDDDDDDDDDDDDDDDPDPDPPPPPPFKDDDPCPVCVVCVVVVAPDKDWDIATPVNQWGWIDGDQWIWTWGQDPNDIDTPDIDGNVVVVVVVCVPPCPVVVVVCCVVCVVVPD

Sequence (114 aa):
MSSSPAESPAKSSIKKSDSDIPIGIEDDWESPNDIGPVVAHAFGLGPVRPILEDKLGMTQIIQSGDKFFMWDEMNNDIYEFACQDVGEIYRALHHRELQKLDKWLLKEITPLIH

pLDDT: mean 71.3, std 19.53, range [36.31, 93.88]

Organism: NCBI:txid1131564

Radius of gyration: 23.51 Å; chains: 1; bounding box: 92×32×43 Å